Protein AF-T1A7L3-F1 (afdb_monomer)

Secondary structure (DSSP, 8-state):
------EEEESS----TT-EEEEE-S-GGGHHHHHHHHHHHHTTPEEEEEEE-TTS-S--EEETTEEE-SEEEEEEEEEESTTS-EEEEEEEEESS---GGGHHHHHHHHHHHHHHHT--EEEE-----------S----

Solvent-accessible surface area (backbone atoms only — not comparable to full-atom values): 8056 Å² total; per-residue (Å²): 134,89,73,87,49,43,42,69,45,74,77,52,97,72,90,38,64,45,14,35,35,39,38,5,46,59,53,52,91,34,42,8,27,53,53,36,50,47,51,39,64,77,60,70,37,44,79,32,31,32,47,50,40,83,79,50,76,99,63,70,39,75,56,97,87,46,78,42,61,40,28,37,28,27,37,39,84,35,81,33,68,99,82,60,74,14,60,25,41,31,40,35,39,32,82,52,75,76,55,78,90,44,50,67,43,42,54,47,32,52,49,57,50,33,56,76,40,37,37,79,45,80,45,78,44,75,42,76,85,78,90,70,80,95,72,83,85,86,88,125

pLDDT: mean 88.11, std 12.77, range [34.47, 97.88]

InterPro domains:
  IPR019151 Proteasome assembly chaperone 2 [PF09754] (21-129)
  IPR038389 Proteasome assembly chaperone 2 superfamily [G3DSA:3.40.50.10900] (2-138)

Mean predicted aligned error: 6.52 Å

Structure (mmCIF, N/CA/C/O backbone):
data_AF-T1A7L3-F1
#
_entry.id   AF-T1A7L3-F1
#
loop_
_atom_site.group_PDB
_atom_site.id
_atom_site.type_symbol
_atom_site.label_atom_id
_atom_site.label_alt_id
_atom_site.label_comp_id
_atom_site.label_asym_id
_atom_site.label_entity_id
_atom_site.label_seq_id
_atom_site.pdbx_PDB_ins_code
_atom_site.Cartn_x
_atom_site.Cartn_y
_atom_site.Cartn_z
_atom_site.occupancy
_atom_site.B_iso_or_equiv
_atom_site.auth_seq_id
_atom_site.auth_comp_id
_atom_site.auth_asym_id
_atom_site.auth_atom_id
_atom_site.pdbx_PDB_model_num
ATOM 1 N N . MET A 1 1 ? 17.025 21.351 3.100 1.00 34.47 1 MET A N 1
ATOM 2 C CA . MET A 1 1 ? 15.662 21.129 2.578 1.00 34.47 1 MET A CA 1
ATOM 3 C C . MET A 1 1 ? 15.177 19.814 3.164 1.00 34.47 1 MET A C 1
ATOM 5 O O . MET A 1 1 ? 15.749 18.796 2.787 1.00 34.47 1 MET A O 1
ATOM 9 N N . PRO A 1 2 ? 14.277 19.790 4.157 1.00 44.97 2 PRO A N 1
ATOM 10 C CA . PRO A 1 2 ? 13.697 18.527 4.591 1.00 44.97 2 PRO A CA 1
ATOM 11 C C . PRO A 1 2 ? 12.571 18.111 3.623 1.00 44.97 2 PRO A C 1
ATOM 13 O O . PRO A 1 2 ? 12.001 18.974 2.971 1.00 44.97 2 PRO A O 1
ATOM 16 N N . THR A 1 3 ? 12.321 16.797 3.557 1.00 45.00 3 THR A N 1
ATOM 17 C CA . THR A 1 3 ? 11.261 16.051 2.831 1.00 45.00 3 THR A CA 1
ATOM 18 C C . THR A 1 3 ? 11.445 15.674 1.348 1.00 45.00 3 THR A C 1
ATOM 20 O O . THR A 1 3 ? 10.503 15.744 0.574 1.00 45.00 3 THR A O 1
ATOM 23 N N . LYS A 1 4 ? 12.584 15.060 0.980 1.00 57.16 4 LYS A N 1
ATOM 24 C CA . LYS A 1 4 ? 12.616 14.024 -0.093 1.00 57.16 4 LYS A CA 1
ATOM 25 C C . LYS A 1 4 ? 12.238 12.623 0.437 1.00 57.16 4 LYS A C 1
ATOM 27 O O . LYS A 1 4 ? 12.764 11.610 -0.011 1.00 57.16 4 LYS A O 1
ATOM 32 N N . GLY A 1 5 ? 11.426 12.569 1.491 1.00 83.62 5 GLY A N 1
ATOM 33 C CA . GLY A 1 5 ? 11.034 11.316 2.132 1.00 83.62 5 GLY A CA 1
ATOM 34 C C . GLY A 1 5 ? 9.861 10.674 1.403 1.00 83.62 5 GLY A C 1
ATOM 35 O O . GLY A 1 5 ? 9.075 11.368 0.760 1.00 83.62 5 GLY A O 1
ATOM 36 N N . VAL A 1 6 ? 9.746 9.356 1.506 1.00 92.25 6 VAL A N 1
ATOM 37 C CA . VAL A 1 6 ? 8.489 8.662 1.221 1.00 92.25 6 VAL A CA 1
ATOM 38 C C . VAL A 1 6 ? 7.673 8.680 2.507 1.00 92.25 6 VAL A C 1
ATOM 40 O O . VAL A 1 6 ? 8.222 8.424 3.577 1.00 92.25 6 VAL A O 1
ATOM 43 N N . THR A 1 7 ? 6.389 9.006 2.422 1.00 94.25 7 THR A N 1
ATOM 44 C CA . THR A 1 7 ? 5.478 8.987 3.570 1.00 94.25 7 THR A CA 1
ATOM 45 C C . THR A 1 7 ? 4.237 8.173 3.247 1.00 94.25 7 THR A C 1
ATOM 47 O O . THR A 1 7 ? 3.814 8.107 2.092 1.00 94.25 7 THR A O 1
ATOM 50 N N . VAL A 1 8 ? 3.660 7.551 4.274 1.00 95.88 8 VAL A N 1
ATOM 51 C CA . VAL A 1 8 ? 2.357 6.885 4.199 1.00 95.88 8 VAL A CA 1
ATOM 52 C C . VAL A 1 8 ? 1.317 7.823 4.802 1.00 95.88 8 VAL A C 1
ATOM 54 O O . VAL A 1 8 ? 1.528 8.362 5.888 1.00 95.88 8 VAL A O 1
ATOM 57 N N . VAL A 1 9 ? 0.223 8.053 4.083 1.00 95.69 9 VAL A N 1
ATOM 58 C CA . VAL A 1 9 ? -0.876 8.928 4.492 1.00 95.69 9 VAL A CA 1
ATOM 59 C C . VAL A 1 9 ? -2.132 8.088 4.650 1.00 95.69 9 VAL A C 1
ATOM 61 O O . VAL A 1 9 ? -2.598 7.475 3.688 1.00 95.69 9 VAL A O 1
ATOM 64 N N . ASP A 1 10 ? -2.683 8.075 5.861 1.00 95.75 10 ASP A N 1
ATOM 65 C CA . ASP A 1 10 ? -3.954 7.418 6.146 1.00 95.75 10 ASP A CA 1
ATOM 66 C C . ASP A 1 10 ? -5.112 8.201 5.515 1.00 95.75 10 ASP A C 1
ATOM 68 O O . ASP A 1 10 ? -5.233 9.416 5.667 1.00 95.75 10 ASP A O 1
ATOM 72 N N . THR A 1 11 ? -5.987 7.486 4.818 1.00 92.94 11 THR A N 1
ATOM 73 C CA . THR A 1 11 ? -7.272 8.009 4.318 1.00 92.94 11 THR A CA 1
ATOM 74 C C . THR A 1 11 ? -8.417 7.704 5.275 1.00 92.94 11 THR A C 1
ATOM 76 O O . THR A 1 11 ? -9.432 8.398 5.270 1.00 92.94 11 THR A O 1
ATOM 79 N N . ARG A 1 12 ? -8.246 6.671 6.108 1.00 88.75 12 ARG A N 1
ATOM 80 C CA . ARG A 1 12 ? -9.191 6.241 7.134 1.00 88.75 12 ARG A CA 1
ATOM 81 C C . ARG A 1 12 ? -8.434 5.874 8.398 1.00 88.75 12 ARG A C 1
ATOM 83 O O . ARG A 1 12 ? -7.345 5.306 8.337 1.00 88.75 12 ARG A O 1
ATOM 90 N N . ASP A 1 13 ? -9.031 6.199 9.536 1.00 82.62 13 ASP A N 1
ATOM 91 C CA . ASP A 1 13 ? -8.504 5.819 10.840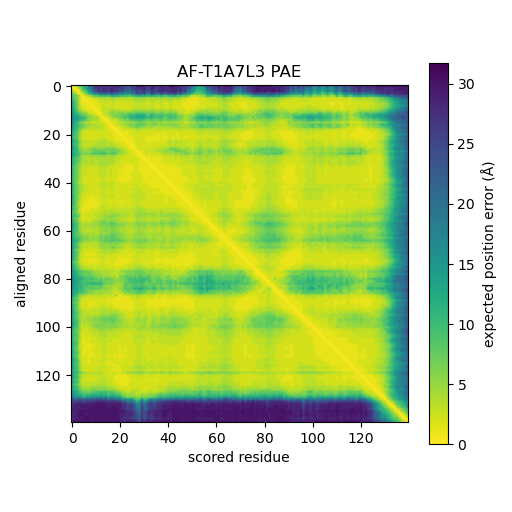 1.00 82.62 13 ASP A CA 1
ATOM 92 C C . ASP A 1 13 ? -9.167 4.509 11.278 1.00 82.62 13 ASP A C 1
ATOM 94 O O . ASP A 1 13 ? -10.265 4.501 11.834 1.00 82.62 13 ASP A O 1
ATOM 98 N N . GLU A 1 14 ? -8.534 3.388 10.931 1.00 80.31 14 GLU A N 1
ATOM 99 C CA . GLU A 1 14 ? -8.971 2.046 11.317 1.00 80.31 14 GLU A CA 1
ATOM 100 C C . GLU A 1 14 ? -7.824 1.312 12.033 1.00 80.31 14 GLU A C 1
ATOM 102 O O . GLU A 1 14 ? -6.690 1.314 11.536 1.00 80.31 14 GLU A O 1
ATOM 107 N N . PRO A 1 15 ? -8.076 0.688 13.200 1.00 83.38 15 PRO A N 1
ATOM 108 C CA . PRO A 1 15 ? -7.079 -0.146 13.857 1.00 83.38 15 PRO A CA 1
ATOM 109 C C . PRO A 1 15 ? -6.833 -1.418 13.037 1.00 83.38 15 PRO A C 1
ATOM 111 O O . PRO A 1 15 ? -7.754 -2.189 12.793 1.00 83.38 15 PRO A O 1
ATOM 114 N N . LEU A 1 16 ? -5.576 -1.669 12.661 1.00 91.44 16 LEU A N 1
ATOM 115 C CA . LEU A 1 16 ? -5.158 -2.859 11.898 1.00 91.44 16 LEU A CA 1
ATOM 116 C C . LEU A 1 16 ? -4.407 -3.858 12.802 1.00 91.44 16 LEU A C 1
ATOM 118 O O . LEU A 1 16 ? -3.518 -4.586 12.358 1.00 91.44 16 LEU A O 1
ATOM 122 N N . THR A 1 17 ? -4.723 -3.857 14.100 1.00 88.12 17 THR A N 1
ATOM 123 C CA . THR A 1 17 ? -4.035 -4.678 15.101 1.00 88.12 17 THR A CA 1
ATOM 124 C C . THR A 1 17 ? -4.259 -6.157 14.821 1.00 88.12 17 THR A C 1
ATOM 126 O O . THR A 1 17 ? -5.395 -6.606 14.718 1.00 88.12 17 THR A O 1
ATOM 129 N N . GLY A 1 18 ? -3.171 -6.921 14.714 1.00 87.62 18 GLY A N 1
ATOM 130 C CA . GLY A 1 18 ? -3.254 -8.343 14.381 1.00 87.62 18 GLY A CA 1
ATOM 131 C C . GLY A 1 18 ? -3.506 -8.610 12.894 1.00 87.62 18 GLY A C 1
ATOM 132 O O . GLY A 1 18 ? -3.759 -9.750 12.525 1.00 87.62 18 GLY A O 1
ATOM 133 N N . ALA A 1 19 ? -3.408 -7.604 12.021 1.00 94.19 19 ALA A N 1
ATOM 134 C CA . ALA A 1 19 ? -3.521 -7.809 10.582 1.00 94.19 19 ALA A CA 1
ATOM 135 C C . ALA A 1 19 ? -2.238 -8.401 9.972 1.00 94.19 19 ALA A C 1
ATOM 137 O O . ALA A 1 19 ? -1.137 -8.278 10.522 1.00 94.19 19 ALA A O 1
ATOM 138 N N . MET A 1 20 ? -2.397 -8.994 8.789 1.00 95.75 20 MET A N 1
ATOM 139 C CA . MET A 1 20 ? -1.313 -9.348 7.873 1.00 95.75 20 MET A CA 1
ATOM 140 C C . MET A 1 20 ? -1.314 -8.384 6.692 1.00 95.75 20 MET A C 1
ATOM 142 O O . MET A 1 20 ? -2.378 -8.050 6.179 1.00 95.75 20 MET A O 1
ATOM 146 N N . MET A 1 21 ? -0.135 -7.992 6.214 1.00 96.56 21 MET A N 1
ATOM 147 C CA . MET A 1 21 ? 0.009 -7.228 4.979 1.00 96.56 21 MET A CA 1
ATOM 148 C C . MET A 1 21 ? 0.630 -8.066 3.862 1.00 96.56 21 MET A C 1
ATOM 150 O O . MET A 1 21 ? 1.625 -8.751 4.073 1.00 96.56 21 MET A O 1
ATOM 154 N N . VAL A 1 22 ? 0.083 -7.952 2.656 1.00 97.00 22 VAL A N 1
ATOM 155 C CA . VAL A 1 22 ? 0.663 -8.459 1.412 1.00 97.00 22 VAL A CA 1
ATOM 156 C C . VAL A 1 22 ? 1.162 -7.282 0.582 1.00 97.00 22 VAL A C 1
ATOM 158 O O . VAL A 1 22 ? 0.438 -6.310 0.387 1.00 97.00 22 VAL A O 1
ATOM 161 N N . VAL A 1 23 ? 2.387 -7.363 0.073 1.00 96.88 23 VAL A N 1
ATOM 162 C CA . VAL A 1 23 ? 2.977 -6.355 -0.814 1.00 96.88 23 VAL A CA 1
ATOM 163 C C . VAL A 1 23 ? 3.154 -6.965 -2.197 1.00 96.88 23 VAL A C 1
ATOM 165 O O . VAL A 1 23 ? 3.855 -7.966 -2.345 1.00 96.88 23 VAL A O 1
ATOM 168 N N . GLY A 1 24 ? 2.524 -6.359 -3.203 1.00 95.00 24 GLY A N 1
ATOM 169 C CA . GLY A 1 24 ? 2.643 -6.762 -4.603 1.00 95.00 24 GLY A CA 1
ATOM 170 C C . GLY A 1 24 ? 3.060 -5.591 -5.472 1.00 95.00 24 GLY A C 1
ATOM 171 O O . GLY A 1 24 ? 2.226 -4.917 -6.077 1.00 95.00 24 GLY A O 1
ATOM 172 N N . PHE A 1 25 ? 4.362 -5.325 -5.505 1.00 93.50 25 PHE A N 1
ATOM 173 C CA . PHE A 1 25 ? 4.926 -4.262 -6.331 1.00 93.50 25 PHE A CA 1
ATOM 174 C C . PHE A 1 25 ? 5.306 -4.790 -7.724 1.00 93.50 25 PHE A C 1
ATOM 176 O O . PHE A 1 25 ? 5.468 -6.002 -7.897 1.00 93.50 25 PHE A O 1
ATOM 183 N N . PRO A 1 26 ? 5.436 -3.909 -8.736 1.00 91.62 26 PRO A N 1
ATOM 184 C CA . PRO A 1 26 ? 5.779 -4.338 -10.084 1.00 91.62 26 PRO A CA 1
ATOM 185 C C . PRO A 1 26 ? 7.201 -4.888 -10.146 1.00 91.62 26 PRO A C 1
ATOM 187 O O . PRO A 1 26 ? 8.170 -4.141 -10.012 1.00 91.62 26 PRO A O 1
ATOM 190 N N . THR A 1 27 ? 7.317 -6.191 -10.396 1.00 87.31 27 THR A N 1
ATOM 191 C CA . THR A 1 27 ? 8.595 -6.886 -10.603 1.00 87.31 27 THR A CA 1
ATOM 192 C C . THR A 1 27 ? 8.534 -7.795 -11.837 1.00 87.31 27 THR A C 1
ATOM 194 O O . THR A 1 27 ? 7.837 -7.491 -12.812 1.00 87.31 27 THR A O 1
ATOM 197 N N . HIS A 1 28 ? 9.283 -8.902 -11.854 1.00 86.62 28 HIS A N 1
ATOM 198 C CA . HIS A 1 28 ? 9.351 -9.803 -13.000 1.00 86.62 28 HIS A CA 1
ATOM 199 C C . HIS A 1 28 ? 7.983 -10.408 -13.331 1.00 86.62 28 HIS A C 1
ATOM 201 O O . HIS A 1 28 ? 7.317 -11.010 -12.488 1.00 86.62 28 HIS A O 1
ATOM 207 N N . GLY A 1 29 ? 7.564 -10.240 -14.588 1.00 86.25 29 GLY A N 1
ATOM 208 C CA . GLY A 1 29 ? 6.298 -10.776 -15.091 1.00 86.25 29 GLY A CA 1
ATOM 209 C C . GLY A 1 29 ? 5.049 -10.181 -14.435 1.00 86.25 29 GLY A C 1
ATOM 210 O O . GLY A 1 29 ? 3.971 -10.731 -14.625 1.00 86.25 29 GLY A O 1
ATOM 211 N N . LEU A 1 30 ? 5.184 -9.091 -13.663 1.00 91.38 30 LEU A N 1
ATOM 212 C CA . LEU A 1 30 ? 4.095 -8.448 -12.916 1.00 91.38 30 LEU A CA 1
ATOM 213 C C . LEU A 1 30 ? 3.358 -9.389 -11.948 1.00 91.38 30 LEU A C 1
ATOM 215 O O . LEU A 1 30 ? 2.233 -9.098 -11.554 1.00 91.38 30 LEU A O 1
ATOM 219 N N . VAL A 1 31 ? 3.984 -10.499 -11.540 1.00 93.31 31 VAL A N 1
ATOM 220 C CA . VAL A 1 31 ? 3.342 -11.520 -10.697 1.00 93.31 31 VAL A CA 1
ATOM 221 C C . VAL A 1 31 ? 2.842 -10.913 -9.387 1.00 93.31 31 VAL A C 1
ATOM 223 O O . VAL A 1 31 ? 1.681 -11.107 -9.036 1.00 93.31 31 VAL A O 1
ATOM 226 N N . GLY A 1 32 ? 3.686 -10.127 -8.708 1.00 93.44 32 GLY A N 1
ATOM 227 C CA . GLY A 1 32 ? 3.325 -9.433 -7.470 1.00 93.44 32 GLY A CA 1
ATOM 228 C C . GLY A 1 32 ? 2.138 -8.488 -7.656 1.00 93.44 32 GLY A C 1
ATOM 229 O O . GLY A 1 32 ? 1.131 -8.624 -6.963 1.00 93.44 32 GLY A O 1
ATOM 230 N N . SER A 1 33 ? 2.218 -7.576 -8.629 1.00 93.56 33 SER A N 1
ATOM 231 C CA . SER A 1 33 ? 1.149 -6.610 -8.919 1.00 93.56 33 SER A CA 1
ATOM 232 C C . SER A 1 33 ? -0.168 -7.266 -9.323 1.00 93.56 33 SER A C 1
ATOM 234 O O . SER A 1 33 ? -1.220 -6.851 -8.846 1.00 93.56 33 SER A O 1
ATOM 236 N N . VAL A 1 34 ? -0.135 -8.296 -10.172 1.00 94.81 34 VAL A N 1
ATOM 237 C CA . VAL A 1 34 ? -1.346 -9.006 -10.609 1.00 94.81 34 VAL A CA 1
ATOM 238 C C . VAL A 1 34 ? -1.967 -9.774 -9.446 1.00 94.81 34 VAL A C 1
ATOM 240 O O . VAL A 1 34 ? -3.176 -9.693 -9.252 1.00 94.81 34 VAL A O 1
ATOM 243 N N . ALA A 1 35 ? -1.163 -10.475 -8.640 1.00 96.06 35 ALA A N 1
ATOM 244 C CA . ALA A 1 35 ? -1.661 -11.201 -7.474 1.00 96.06 35 ALA A CA 1
ATOM 245 C C . ALA A 1 35 ? -2.282 -10.254 -6.437 1.00 96.06 35 ALA A C 1
ATOM 247 O O . ALA A 1 35 ? -3.385 -10.504 -5.957 1.00 96.06 35 ALA A O 1
ATOM 248 N N . ALA A 1 36 ? -1.608 -9.147 -6.120 1.00 96.75 36 ALA A N 1
ATOM 249 C CA . ALA A 1 36 ? -2.115 -8.172 -5.163 1.00 96.75 36 ALA A CA 1
ATOM 250 C C . ALA A 1 36 ? -3.354 -7.432 -5.688 1.00 96.75 36 ALA A C 1
ATOM 252 O O . ALA A 1 36 ? -4.333 -7.308 -4.959 1.00 96.75 36 ALA A O 1
ATOM 253 N N . SER A 1 37 ? -3.365 -7.021 -6.959 1.00 95.06 37 SER A N 1
ATOM 254 C CA . SER A 1 37 ? -4.553 -6.427 -7.584 1.00 95.06 37 SER A CA 1
ATOM 255 C C . SER A 1 37 ? -5.731 -7.405 -7.596 1.00 95.06 37 SER A C 1
ATOM 257 O O . SER A 1 37 ? -6.847 -7.025 -7.247 1.00 95.06 37 SER A O 1
ATOM 259 N N . TYR A 1 38 ? -5.496 -8.686 -7.897 1.00 96.25 38 TYR A N 1
ATOM 260 C CA . TYR A 1 38 ? -6.534 -9.711 -7.810 1.00 96.25 38 TYR A CA 1
ATOM 261 C C . TYR A 1 38 ? -7.110 -9.823 -6.394 1.00 96.25 38 TYR A C 1
ATOM 263 O O . TYR A 1 38 ? -8.326 -9.875 -6.250 1.00 96.25 38 TYR A O 1
ATOM 271 N N . LEU A 1 39 ? -6.269 -9.821 -5.351 1.00 96.44 39 LEU A N 1
ATOM 272 C CA . LEU A 1 39 ? -6.739 -9.847 -3.960 1.00 96.44 39 LEU A CA 1
ATOM 273 C C . LEU A 1 39 ? -7.610 -8.631 -3.628 1.00 96.44 39 LEU A C 1
ATOM 275 O O . LEU A 1 39 ? -8.677 -8.811 -3.047 1.00 96.44 39 LEU A O 1
ATOM 279 N N . VAL A 1 40 ? -7.185 -7.427 -4.027 1.00 96.62 40 VAL A N 1
ATOM 280 C CA . VAL A 1 40 ? -7.943 -6.184 -3.797 1.00 96.62 40 VAL A CA 1
ATOM 281 C C . VAL A 1 40 ? -9.342 -6.279 -4.402 1.00 96.62 40 VAL A C 1
ATOM 283 O O . VAL A 1 40 ? -10.324 -6.051 -3.702 1.00 96.62 40 VAL A O 1
ATOM 286 N N . HIS A 1 41 ? -9.443 -6.683 -5.669 1.00 95.12 41 HIS A N 1
ATOM 287 C CA . HIS A 1 41 ? -10.722 -6.753 -6.375 1.00 95.12 41 HIS A CA 1
ATOM 288 C C . HIS A 1 41 ? -11.594 -7.932 -5.930 1.00 95.12 41 HIS A C 1
ATOM 290 O O . HIS A 1 41 ? -12.797 -7.783 -5.747 1.00 95.12 41 HIS A O 1
ATOM 296 N N . ALA A 1 42 ? -11.010 -9.119 -5.745 1.00 96.44 42 ALA A N 1
ATOM 297 C CA . ALA A 1 42 ? -11.763 -10.325 -5.401 1.00 96.44 42 ALA A CA 1
ATOM 298 C C . ALA A 1 42 ? -12.338 -10.287 -3.977 1.00 96.44 42 ALA A C 1
ATOM 300 O O . ALA A 1 42 ? -13.321 -10.974 -3.698 1.00 96.44 42 ALA A O 1
ATOM 301 N N . LEU A 1 43 ? -11.716 -9.517 -3.081 1.00 96.19 43 LEU A N 1
ATOM 302 C CA . LEU A 1 43 ? -12.143 -9.353 -1.692 1.00 96.19 43 LEU A CA 1
ATOM 303 C C . LEU A 1 43 ? -12.864 -8.022 -1.438 1.00 96.19 43 LEU A C 1
ATOM 305 O O . LEU A 1 43 ? -13.123 -7.715 -0.273 1.00 96.19 43 LEU A O 1
ATOM 309 N N . ASP A 1 44 ? -13.156 -7.258 -2.498 1.00 95.00 44 ASP A N 1
ATOM 310 C CA . ASP A 1 44 ? -13.799 -5.938 -2.439 1.00 95.00 44 ASP A CA 1
ATOM 311 C C . ASP A 1 44 ? -13.147 -5.036 -1.376 1.00 95.00 44 ASP A C 1
ATOM 313 O O . ASP A 1 44 ? -13.788 -4.503 -0.469 1.00 95.00 44 ASP A O 1
ATOM 317 N N . MET A 1 45 ? -11.811 -4.983 -1.403 1.00 95.75 45 MET A N 1
ATOM 318 C CA . MET A 1 45 ? -11.045 -4.297 -0.369 1.00 95.75 45 MET A CA 1
ATOM 319 C C . MET A 1 45 ? -11.164 -2.789 -0.535 1.00 95.75 45 MET A C 1
ATOM 321 O O . MET A 1 45 ? -11.081 -2.246 -1.635 1.00 95.75 45 MET A O 1
ATOM 325 N N . GLU A 1 46 ? -11.250 -2.086 0.585 1.00 94.19 46 GLU A N 1
ATOM 326 C CA . GLU A 1 46 ? -11.426 -0.642 0.579 1.00 94.19 46 GLU A CA 1
ATOM 327 C C . GLU A 1 46 ? -10.079 0.069 0.825 1.00 94.19 46 GLU A C 1
ATOM 329 O O . GLU A 1 46 ? -9.279 -0.382 1.656 1.00 94.19 46 GLU A O 1
ATOM 334 N N . PRO A 1 47 ? -9.798 1.206 0.162 1.00 94.44 47 PRO A N 1
ATOM 335 C CA . PRO A 1 47 ? -8.544 1.938 0.342 1.00 94.44 47 PRO A CA 1
ATOM 336 C C . PRO A 1 47 ? -8.441 2.497 1.767 1.00 94.44 47 PRO A C 1
ATOM 338 O O . PRO A 1 47 ? -9.385 3.098 2.277 1.00 94.44 47 PRO A O 1
ATOM 341 N N . ILE A 1 48 ? -7.309 2.293 2.439 1.00 96.38 48 ILE A N 1
ATOM 342 C CA . ILE A 1 48 ? -7.057 2.787 3.806 1.00 96.38 48 ILE A CA 1
ATOM 343 C C . ILE A 1 48 ? -5.922 3.798 3.875 1.00 96.38 48 ILE A C 1
ATOM 345 O O . ILE A 1 48 ? -5.980 4.710 4.698 1.00 96.38 48 ILE A O 1
ATOM 349 N N . ALA A 1 49 ? -4.931 3.707 2.994 1.00 96.75 49 ALA A N 1
ATOM 350 C CA . ALA A 1 49 ? -3.799 4.620 2.970 1.00 96.75 49 ALA A CA 1
ATOM 351 C C . ALA A 1 49 ? -3.178 4.686 1.573 1.00 96.75 49 ALA A C 1
ATOM 353 O O . ALA A 1 49 ? -3.431 3.844 0.712 1.00 96.75 49 ALA A O 1
ATOM 354 N N . TYR A 1 50 ? -2.338 5.687 1.344 1.00 95.88 50 TYR A N 1
ATOM 355 C CA . TYR A 1 50 ? -1.507 5.778 0.148 1.00 95.88 50 TYR A CA 1
ATOM 356 C C . TYR A 1 50 ? -0.101 6.246 0.498 1.00 95.88 50 TYR A C 1
ATOM 358 O O . TYR A 1 50 ? 0.114 6.874 1.534 1.00 95.88 50 TYR A O 1
ATOM 366 N N . MET A 1 51 ? 0.864 5.958 -0.374 1.00 95.00 51 MET A N 1
ATOM 367 C CA . MET A 1 51 ? 2.225 6.472 -0.226 1.00 95.00 51 MET A CA 1
ATOM 368 C C . MET A 1 51 ? 2.450 7.648 -1.169 1.00 95.00 51 MET A C 1
ATOM 370 O O . MET A 1 51 ? 1.980 7.650 -2.308 1.00 95.00 51 MET A O 1
ATOM 374 N N . THR A 1 52 ? 3.191 8.650 -0.707 1.00 92.31 52 THR A N 1
ATOM 375 C CA . THR A 1 52 ? 3.528 9.832 -1.503 1.00 92.31 52 THR A CA 1
ATOM 376 C C . THR A 1 52 ? 4.973 10.267 -1.286 1.00 92.31 52 THR A C 1
ATOM 378 O O . THR A 1 52 ? 5.570 10.030 -0.234 1.00 92.31 52 THR A O 1
ATOM 381 N N . SER A 1 53 ? 5.551 10.883 -2.313 1.00 91.44 53 SER A N 1
ATOM 382 C CA . SER A 1 53 ? 6.866 11.509 -2.275 1.00 91.44 53 SER A CA 1
ATOM 383 C C . SER A 1 53 ? 6.978 12.528 -3.404 1.00 91.44 53 SER A C 1
ATOM 385 O O . SER A 1 53 ? 6.530 12.262 -4.517 1.00 91.44 53 SER A O 1
ATOM 387 N N . GLU A 1 54 ? 7.654 13.651 -3.160 1.00 89.56 54 GLU A N 1
ATOM 388 C CA . GLU A 1 54 ? 8.013 14.608 -4.221 1.00 89.56 54 GLU A CA 1
ATOM 389 C C . GLU A 1 54 ? 8.935 13.994 -5.288 1.00 89.56 54 GLU A C 1
ATOM 391 O O . GLU A 1 54 ? 9.081 14.540 -6.378 1.00 89.56 54 GLU A O 1
ATOM 396 N N . ALA A 1 55 ? 9.575 12.867 -4.969 1.00 89.06 55 ALA A N 1
ATOM 397 C CA . ALA A 1 55 ? 10.465 12.151 -5.870 1.00 89.06 55 ALA A CA 1
ATOM 398 C C . ALA A 1 55 ? 9.758 11.044 -6.677 1.00 89.06 55 ALA A C 1
ATOM 400 O O . ALA A 1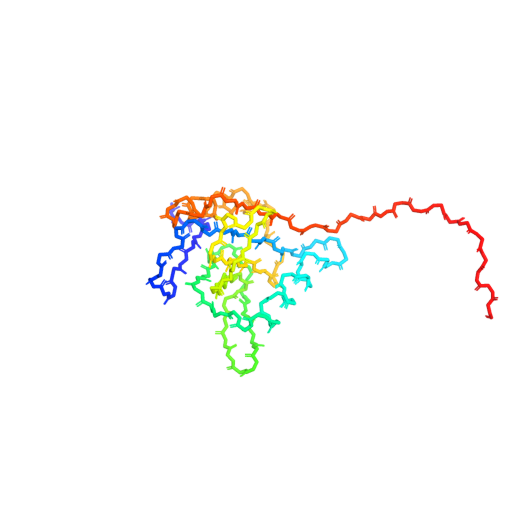 55 ? 10.387 10.427 -7.537 1.00 89.06 55 ALA A O 1
ATOM 401 N N . PHE A 1 56 ? 8.468 10.778 -6.434 1.00 90.19 56 PHE A N 1
ATOM 402 C CA . PHE A 1 56 ? 7.701 9.891 -7.307 1.00 90.19 56 PHE A CA 1
ATOM 403 C C . PHE A 1 56 ? 7.448 10.551 -8.670 1.00 90.19 56 PHE A C 1
ATOM 405 O O . PHE A 1 56 ? 7.309 11.775 -8.748 1.00 90.19 56 PHE A O 1
ATOM 412 N N . PRO A 1 57 ? 7.359 9.762 -9.759 1.00 88.06 57 PRO A N 1
ATOM 413 C CA . PRO A 1 57 ? 6.912 10.281 -11.045 1.00 88.06 57 PRO A CA 1
ATOM 414 C C . PRO A 1 57 ? 5.556 10.993 -10.894 1.00 88.06 57 PRO A C 1
ATOM 416 O O . PRO A 1 57 ? 4.689 10.465 -10.190 1.00 88.06 57 PRO A O 1
ATOM 419 N N . PRO A 1 58 ? 5.336 12.148 -11.557 1.00 88.06 58 PRO A N 1
ATOM 420 C CA . PRO A 1 5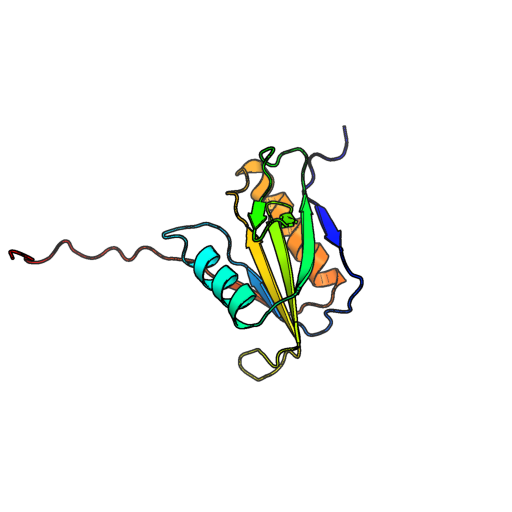8 ? 4.102 12.931 -11.452 1.00 88.06 58 PRO A CA 1
ATOM 421 C C . PRO A 1 58 ? 2.959 12.229 -12.197 1.00 88.06 58 PRO A C 1
ATOM 423 O O . PRO A 1 58 ? 2.554 12.617 -13.290 1.00 88.06 58 PRO A O 1
ATOM 426 N N . THR A 1 59 ? 2.483 11.140 -11.610 1.00 89.56 59 THR A N 1
ATOM 427 C CA . THR A 1 59 ? 1.532 10.196 -12.192 1.00 89.56 59 THR A CA 1
ATOM 428 C C . THR A 1 59 ? 0.404 9.941 -11.208 1.00 89.56 59 THR A C 1
ATOM 430 O O . THR A 1 59 ? 0.591 9.988 -9.992 1.00 89.56 59 THR A O 1
ATOM 433 N N . VAL A 1 60 ? -0.779 9.691 -11.756 1.00 91.12 60 VAL A N 1
ATOM 434 C CA . VAL A 1 60 ? -1.984 9.334 -11.009 1.00 91.12 60 VAL A CA 1
ATOM 435 C C . VAL A 1 60 ? -2.606 8.114 -11.661 1.00 91.12 60 VAL A C 1
ATOM 437 O O . VAL A 1 60 ? -2.473 7.918 -12.871 1.00 91.12 60 VAL A O 1
ATOM 440 N N . VAL A 1 61 ? -3.298 7.315 -10.862 1.00 91.69 61 VAL A N 1
ATOM 441 C CA . VAL A 1 61 ? -4.051 6.163 -11.349 1.00 91.69 61 VAL A CA 1
ATOM 442 C C . VAL A 1 61 ? -5.516 6.552 -11.399 1.00 91.69 61 VAL A C 1
ATOM 444 O O . VAL A 1 61 ? -6.036 7.127 -10.443 1.00 91.69 61 VAL A O 1
ATOM 447 N N . MET A 1 62 ? -6.170 6.268 -12.522 1.00 92.19 62 MET A N 1
ATOM 448 C CA . MET A 1 62 ? -7.601 6.481 -12.689 1.00 92.19 62 MET A CA 1
ATOM 449 C C . MET A 1 62 ? -8.267 5.144 -12.977 1.00 92.19 62 MET A C 1
ATOM 451 O O . MET A 1 62 ? -7.985 4.512 -13.991 1.00 92.19 62 MET A O 1
ATOM 455 N N . GLU A 1 63 ? -9.164 4.749 -12.088 1.00 86.12 63 GLU A N 1
ATOM 456 C CA . GLU A 1 63 ? -9.860 3.469 -12.123 1.00 86.12 63 GLU A CA 1
ATOM 457 C C . GLU A 1 63 ? -11.330 3.724 -11.807 1.00 86.12 63 GLU A C 1
ATOM 459 O O . GLU A 1 63 ? -11.640 4.418 -10.846 1.00 86.12 63 GLU A O 1
ATOM 464 N N . GLU A 1 64 ? -12.229 3.281 -12.689 1.00 87.38 64 GLU A N 1
ATOM 465 C CA . GLU A 1 64 ? -13.678 3.537 -12.586 1.00 87.38 64 GLU A CA 1
ATOM 466 C C . GLU A 1 64 ? -14.058 5.021 -12.375 1.00 87.38 64 GLU A C 1
ATOM 468 O O . GLU A 1 64 ? -15.061 5.362 -11.755 1.00 87.38 64 GLU A O 1
ATOM 473 N N . GLY A 1 65 ? -13.245 5.939 -12.907 1.00 90.94 65 GLY A N 1
ATOM 474 C CA . GLY A 1 65 ? -13.438 7.383 -12.737 1.00 90.94 65 GLY A CA 1
ATOM 475 C C . GLY A 1 65 ? -12.961 7.937 -11.388 1.00 90.94 65 GLY A C 1
ATOM 476 O O . GLY A 1 65 ? -13.082 9.139 -11.155 1.00 90.94 65 GLY A O 1
ATOM 477 N N . ILE A 1 66 ? -12.375 7.103 -10.527 1.00 89.44 66 ILE A N 1
ATOM 478 C CA . ILE A 1 66 ? -11.748 7.499 -9.266 1.00 89.44 66 ILE A CA 1
ATOM 479 C C . ILE A 1 66 ? -10.254 7.721 -9.497 1.00 89.44 66 ILE A C 1
ATOM 481 O O . ILE A 1 66 ? -9.534 6.841 -9.967 1.00 89.44 66 ILE A O 1
ATOM 485 N N . VAL A 1 67 ? -9.782 8.918 -9.148 1.00 91.56 67 VAL A N 1
ATOM 486 C CA . VAL A 1 67 ? -8.360 9.278 -9.197 1.00 91.56 67 VAL A CA 1
ATOM 487 C C . VAL A 1 67 ? -7.706 8.936 -7.864 1.00 91.56 67 VAL A C 1
ATOM 489 O O . VAL A 1 67 ? -8.205 9.310 -6.804 1.00 91.56 67 VAL A O 1
ATOM 492 N N . SER A 1 68 ? -6.567 8.254 -7.917 1.00 91.62 68 SER A N 1
ATOM 493 C CA . SER A 1 68 ? -5.833 7.806 -6.738 1.00 91.62 68 SER A CA 1
ATOM 494 C C . SER A 1 68 ? -4.315 7.888 -6.933 1.00 91.62 68 SER A C 1
ATOM 496 O O . SER A 1 68 ? -3.804 8.030 -8.049 1.00 91.62 68 SER A O 1
ATOM 498 N N . ALA A 1 69 ? -3.589 7.869 -5.815 1.00 93.69 69 ALA A N 1
ATOM 499 C CA . ALA A 1 69 ? -2.130 7.873 -5.802 1.00 93.69 69 ALA A CA 1
ATOM 500 C C . ALA A 1 69 ? -1.562 6.594 -6.452 1.00 93.69 69 ALA A C 1
ATOM 502 O O . ALA A 1 69 ? -2.231 5.566 -6.448 1.00 93.69 69 ALA A O 1
ATOM 503 N N . PRO A 1 70 ? -0.323 6.613 -6.970 1.00 93.19 70 PRO A N 1
ATOM 504 C CA . PRO A 1 70 ? 0.255 5.456 -7.656 1.00 93.19 70 PRO A CA 1
ATOM 505 C C . PRO A 1 70 ? 0.673 4.308 -6.726 1.00 93.19 70 PRO A C 1
ATOM 507 O O . PRO A 1 70 ? 0.972 3.220 -7.207 1.00 93.19 70 PRO A O 1
ATOM 510 N N . VAL A 1 71 ? 0.731 4.534 -5.410 1.00 95.44 71 VAL A N 1
ATOM 511 C CA . VAL A 1 71 ? 1.019 3.499 -4.408 1.00 95.44 71 VAL A CA 1
ATOM 512 C C . VAL A 1 71 ? -0.057 3.560 -3.335 1.00 95.44 71 VAL A C 1
ATOM 514 O O . VAL A 1 71 ? -0.249 4.602 -2.705 1.00 95.44 71 VAL A O 1
ATOM 517 N N . ARG A 1 72 ? -0.783 2.459 -3.158 1.00 95.44 72 ARG A N 1
ATOM 518 C CA . ARG A 1 72 ? -2.060 2.407 -2.437 1.00 95.44 72 ARG A CA 1
ATOM 519 C C . ARG A 1 72 ? -2.088 1.201 -1.511 1.00 95.44 72 ARG A C 1
ATOM 521 O O . ARG A 1 72 ? -1.532 0.155 -1.836 1.00 95.44 72 ARG A O 1
ATOM 528 N N . LEU A 1 73 ? -2.736 1.358 -0.365 1.00 97.31 73 LEU A N 1
ATOM 529 C CA . LEU A 1 73 ? -2.945 0.314 0.626 1.00 97.31 73 LEU A CA 1
ATOM 530 C C . LEU A 1 73 ? -4.445 0.130 0.837 1.00 97.31 73 LEU A C 1
ATOM 532 O O . LEU A 1 73 ? -5.167 1.102 1.063 1.00 97.31 73 LEU A O 1
ATOM 536 N N . TYR A 1 74 ? -4.889 -1.117 0.799 1.00 96.50 74 TYR A N 1
ATOM 537 C CA . TYR A 1 74 ? -6.282 -1.526 0.944 1.00 96.50 74 TYR A CA 1
ATOM 538 C C . TYR A 1 74 ? -6.426 -2.467 2.130 1.00 96.50 74 TYR A C 1
ATOM 540 O O . TYR A 1 74 ? -5.485 -3.193 2.444 1.00 96.50 74 TYR A O 1
ATOM 548 N N . ALA A 1 75 ? -7.592 -2.486 2.769 1.00 96.62 75 ALA A N 1
ATOM 549 C CA . ALA A 1 75 ? -7.889 -3.424 3.843 1.00 96.62 75 ALA A CA 1
ATOM 550 C C . ALA A 1 75 ? -9.273 -4.052 3.686 1.00 96.62 75 ALA A C 1
ATOM 552 O O . ALA A 1 75 ? -10.194 -3.447 3.141 1.00 96.62 75 ALA A O 1
ATOM 553 N N . SER A 1 76 ? -9.398 -5.279 4.182 1.00 94.94 76 SER A N 1
ATOM 554 C CA . SER A 1 76 ? -10.673 -5.974 4.336 1.00 94.94 76 SER A CA 1
ATOM 555 C C . SER A 1 76 ? -10.599 -6.927 5.524 1.00 94.94 76 SER A C 1
ATOM 557 O O . SER A 1 76 ? -9.542 -7.496 5.824 1.00 94.94 76 SER A O 1
ATOM 559 N N . LYS A 1 77 ? -11.729 -7.094 6.214 1.00 92.94 77 LYS A N 1
ATOM 560 C CA . LYS A 1 77 ? -11.859 -8.023 7.340 1.00 92.94 77 LYS A CA 1
ATOM 561 C C . LYS A 1 77 ? -11.912 -9.442 6.802 1.00 92.94 77 LYS A C 1
ATOM 563 O O . LYS A 1 77 ? -12.858 -9.825 6.119 1.00 92.94 77 LYS A O 1
ATOM 568 N N . LEU A 1 78 ? -10.887 -10.219 7.117 1.00 91.12 78 LEU A N 1
ATOM 569 C CA . LEU A 1 78 ? -10.707 -11.561 6.597 1.00 91.12 78 LEU A CA 1
ATOM 570 C C . LEU A 1 78 ? -9.878 -12.366 7.586 1.00 91.12 78 LEU A C 1
ATOM 572 O O . LEU A 1 78 ? -8.765 -11.972 7.922 1.00 91.12 78 LEU A O 1
ATOM 576 N N . VAL A 1 79 ? -10.389 -13.533 7.976 1.00 89.75 79 VAL A N 1
ATOM 577 C CA . VAL A 1 79 ? -9.581 -14.503 8.718 1.00 89.75 79 VAL A CA 1
ATOM 578 C C . VAL A 1 79 ? -8.505 -15.053 7.783 1.00 89.75 79 VAL A C 1
ATOM 580 O O . VAL A 1 79 ? -8.814 -15.721 6.794 1.00 89.75 79 VAL A O 1
ATOM 583 N N . CYS A 1 80 ? -7.248 -14.762 8.090 1.00 86.12 80 CYS A N 1
ATOM 584 C CA . CYS A 1 80 ? -6.089 -15.025 7.251 1.00 86.12 80 CYS A CA 1
ATOM 585 C C . CYS A 1 80 ? -4.933 -15.652 8.051 1.00 86.12 80 CYS A C 1
ATOM 587 O O . CYS A 1 80 ? -5.027 -15.877 9.257 1.00 86.12 80 CYS A O 1
ATOM 589 N N . GLY A 1 81 ? -3.819 -15.937 7.371 1.00 82.44 81 GLY A N 1
ATOM 590 C CA . GLY A 1 81 ? -2.632 -16.538 7.982 1.00 82.44 81 GLY A CA 1
ATOM 591 C C . GLY A 1 81 ? -2.657 -18.063 7.996 1.00 82.44 81 GLY A C 1
ATOM 592 O O . GLY A 1 81 ? -3.704 -18.694 7.861 1.00 82.44 81 GLY A O 1
ATOM 593 N N . VAL A 1 82 ? -1.468 -18.659 8.123 1.00 78.75 82 VAL A N 1
ATOM 594 C CA . VAL A 1 82 ? -1.260 -20.118 8.023 1.00 78.75 82 VAL A CA 1
ATOM 595 C C . VAL A 1 82 ? -2.047 -20.872 9.100 1.00 78.75 82 VAL A C 1
ATOM 597 O O . VAL A 1 82 ? -2.573 -21.954 8.856 1.00 78.75 82 VAL A O 1
ATOM 600 N N . ASP A 1 83 ? -2.168 -20.269 10.276 1.00 86.50 83 ASP A N 1
ATOM 601 C CA . ASP A 1 83 ? -2.827 -20.778 11.475 1.00 86.50 83 ASP A CA 1
ATOM 602 C C . ASP A 1 83 ? -4.097 -19.993 11.845 1.00 86.50 83 ASP A C 1
ATOM 604 O O . ASP A 1 83 ? -4.601 -20.140 12.956 1.00 86.50 83 ASP A O 1
ATOM 608 N N . ARG A 1 84 ? -4.646 -19.192 10.916 1.00 84.94 84 ARG A N 1
ATOM 609 C CA . ARG A 1 84 ? -5.791 -18.295 11.172 1.00 84.94 84 ARG A CA 1
ATOM 610 C C . ARG A 1 84 ? -5.517 -17.256 12.270 1.00 84.94 84 ARG A C 1
ATOM 612 O O . ARG A 1 84 ? -6.398 -16.953 13.068 1.00 84.94 84 ARG A O 1
ATOM 619 N N . SER A 1 85 ? -4.289 -16.748 12.318 1.00 86.38 85 SER A N 1
ATOM 620 C CA . SER A 1 85 ? -3.805 -15.795 13.326 1.00 86.38 85 SER A CA 1
ATOM 621 C C . SER A 1 85 ? -4.099 -14.327 13.023 1.00 86.38 85 SER A C 1
ATOM 623 O O . SER A 1 85 ? -3.831 -13.4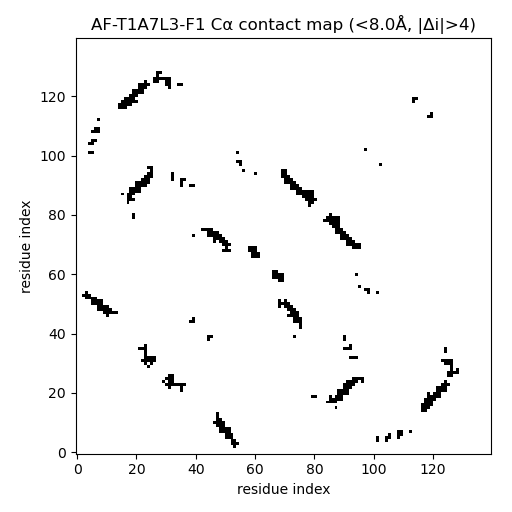86 13.880 1.00 86.38 85 SER A O 1
ATOM 625 N N . CYS A 1 86 ? -4.634 -13.998 11.842 1.00 87.94 86 CYS A N 1
ATOM 626 C CA . CYS A 1 86 ? -5.042 -12.633 11.522 1.00 87.94 86 CYS A CA 1
ATOM 627 C C . CYS A 1 86 ? -6.524 -12.525 11.194 1.00 87.94 86 CYS A C 1
ATOM 629 O O . CYS A 1 86 ? -7.091 -13.399 10.543 1.00 87.94 8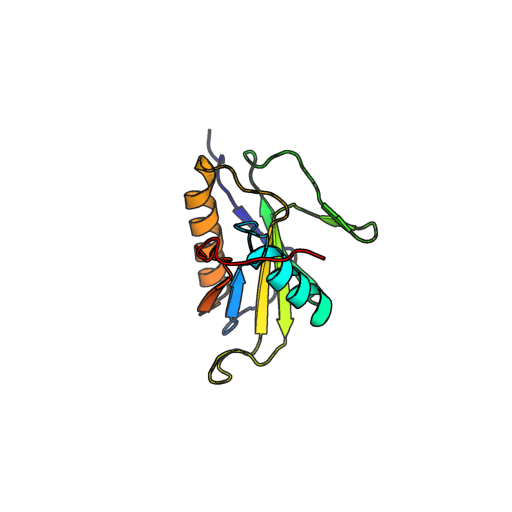6 CYS A O 1
ATOM 631 N N . ASP A 1 87 ? -7.120 -11.410 11.612 1.00 91.75 87 ASP A N 1
ATOM 632 C CA . ASP A 1 87 ? -8.544 -11.103 11.420 1.00 91.75 87 ASP A CA 1
ATOM 633 C C . ASP A 1 87 ? -8.776 -10.095 10.283 1.00 91.75 87 ASP A C 1
ATOM 635 O O . ASP A 1 87 ? -9.913 -9.773 9.921 1.00 91.75 87 ASP A O 1
ATOM 639 N N . GLN A 1 88 ? -7.686 -9.577 9.718 1.00 94.12 88 GLN A N 1
ATOM 640 C CA . GLN A 1 88 ? -7.713 -8.580 8.667 1.00 94.12 88 GLN A CA 1
ATOM 641 C C . GLN A 1 88 ? -6.532 -8.754 7.719 1.00 94.12 88 GLN A C 1
ATOM 643 O O . GLN A 1 88 ? -5.396 -8.997 8.140 1.00 94.12 88 GLN A O 1
ATOM 648 N N . LEU A 1 89 ? -6.811 -8.565 6.433 1.00 95.81 89 LEU A N 1
ATOM 649 C CA . LEU A 1 89 ? -5.810 -8.526 5.383 1.00 95.81 89 LEU A CA 1
ATOM 650 C C . LEU A 1 89 ? -5.621 -7.082 4.923 1.00 95.81 89 LEU A C 1
ATOM 652 O O . LEU A 1 89 ? -6.592 -6.369 4.673 1.00 95.81 89 LEU A O 1
ATOM 656 N N . VAL A 1 90 ? -4.365 -6.676 4.783 1.00 97.31 90 VAL A N 1
ATOM 657 C CA . VAL A 1 90 ? -3.950 -5.426 4.152 1.00 97.31 90 VAL A CA 1
ATOM 658 C C . VAL A 1 90 ? -3.203 -5.772 2.871 1.00 97.31 90 VAL A C 1
ATOM 660 O O . VAL A 1 90 ? -2.385 -6.687 2.862 1.00 97.31 90 VAL A O 1
ATOM 663 N N . VAL A 1 91 ? -3.458 -5.058 1.781 1.00 97.88 91 VAL A N 1
ATOM 664 C CA . VAL A 1 91 ? -2.750 -5.258 0.513 1.00 97.88 91 VAL A CA 1
ATOM 665 C C . VAL A 1 91 ? -2.187 -3.930 0.031 1.00 97.88 91 VAL A C 1
ATOM 667 O O . VAL A 1 91 ? -2.925 -2.961 -0.124 1.00 97.88 91 VAL A O 1
ATOM 670 N N . ALA A 1 92 ? -0.878 -3.892 -0.210 1.00 97.62 92 ALA A N 1
ATOM 671 C CA . ALA A 1 92 ? -0.184 -2.767 -0.815 1.00 97.62 92 ALA A CA 1
ATOM 672 C C . ALA A 1 92 ? 0.079 -3.050 -2.300 1.00 97.62 92 ALA A C 1
ATOM 674 O O . ALA A 1 92 ? 0.738 -4.036 -2.648 1.00 97.62 92 ALA A O 1
ATOM 675 N N . ILE A 1 93 ? -0.406 -2.157 -3.161 1.00 96.00 93 ILE A N 1
ATOM 676 C CA . ILE A 1 93 ? -0.188 -2.185 -4.610 1.00 96.00 93 ILE A CA 1
ATOM 677 C C . ILE A 1 93 ? 0.565 -0.933 -5.054 1.00 96.00 93 ILE A C 1
ATOM 679 O O . ILE A 1 93 ? 0.418 0.143 -4.468 1.00 96.00 93 ILE A O 1
ATOM 683 N N . ALA A 1 94 ? 1.359 -1.076 -6.111 1.00 94.00 94 ALA A N 1
ATOM 684 C CA . ALA A 1 94 ? 2.011 0.038 -6.781 1.00 94.00 94 ALA A CA 1
ATOM 685 C C . ALA A 1 94 ? 1.838 -0.092 -8.298 1.00 94.00 94 ALA A C 1
ATOM 687 O O . ALA A 1 94 ? 2.096 -1.153 -8.862 1.00 94.00 94 ALA A O 1
ATOM 688 N N . ASP A 1 95 ? 1.439 0.999 -8.945 1.00 91.38 95 ASP A N 1
ATOM 689 C CA . ASP A 1 95 ? 1.285 1.117 -10.405 1.00 91.38 95 ASP A CA 1
ATOM 690 C C . ASP A 1 95 ? 2.487 1.807 -11.062 1.00 91.38 95 ASP A C 1
ATOM 692 O O . ASP A 1 95 ? 2.553 1.992 -12.277 1.00 91.38 95 ASP A O 1
ATOM 696 N N . ILE A 1 96 ? 3.463 2.188 -10.242 1.00 90.69 96 ILE A N 1
ATOM 697 C CA . ILE A 1 96 ? 4.754 2.717 -10.662 1.00 90.69 96 ILE A CA 1
ATOM 698 C C . ILE A 1 96 ? 5.857 1.781 -10.191 1.00 90.69 96 ILE A C 1
ATOM 700 O O . ILE A 1 96 ? 5.725 1.106 -9.172 1.00 90.69 96 ILE A O 1
ATOM 704 N N . GLN A 1 97 ? 6.983 1.805 -10.897 1.00 87.69 97 GLN A N 1
ATOM 705 C CA . GLN A 1 97 ? 8.241 1.306 -10.354 1.00 87.69 97 GLN A CA 1
ATOM 706 C C . GLN A 1 97 ? 8.910 2.457 -9.593 1.00 87.69 97 GLN A C 1
ATOM 708 O O . GLN A 1 97 ? 9.290 3.448 -10.228 1.00 87.69 97 GLN A O 1
ATOM 713 N N . PRO A 1 98 ? 9.024 2.390 -8.252 1.00 83.69 98 PRO A N 1
ATOM 714 C CA . PRO A 1 98 ? 9.673 3.447 -7.493 1.00 83.69 98 PRO A CA 1
ATOM 715 C C . PRO A 1 98 ? 11.139 3.608 -7.931 1.00 83.69 98 PRO A C 1
ATOM 717 O O . PRO A 1 98 ? 11.823 2.603 -8.143 1.00 83.69 98 PRO A O 1
ATOM 720 N N . PRO A 1 99 ? 11.648 4.847 -8.045 1.00 85.94 99 PRO A N 1
ATOM 721 C CA . PRO A 1 99 ? 13.065 5.102 -8.290 1.00 85.94 99 PRO A CA 1
ATOM 722 C C . PRO A 1 99 ? 13.979 4.369 -7.294 1.00 85.94 99 PRO A C 1
ATOM 724 O O . PRO A 1 99 ? 13.667 4.274 -6.104 1.00 85.94 99 PRO A O 1
ATOM 727 N N . ILE A 1 100 ? 15.127 3.869 -7.770 1.00 87.38 100 ILE A N 1
ATOM 728 C CA . ILE A 1 100 ? 16.068 3.048 -6.979 1.00 87.38 100 ILE A CA 1
ATOM 729 C C . ILE A 1 100 ? 16.531 3.774 -5.706 1.00 87.38 100 ILE A C 1
ATOM 731 O O . ILE A 1 100 ? 16.665 3.165 -4.644 1.00 87.38 100 ILE A O 1
ATOM 735 N N . ASP A 1 101 ? 16.741 5.084 -5.794 1.00 88.88 101 ASP A N 1
ATOM 736 C CA . ASP A 1 101 ? 17.150 5.951 -4.691 1.00 88.88 101 ASP A CA 1
ATOM 737 C C . ASP A 1 101 ? 16.085 6.091 -3.591 1.00 88.88 101 ASP A C 1
ATOM 739 O O . ASP A 1 101 ? 16.421 6.430 -2.455 1.00 88.88 101 ASP A O 1
ATOM 743 N N . LEU A 1 102 ? 14.823 5.761 -3.883 1.00 89.19 102 LEU A N 1
ATOM 744 C CA . LEU A 1 102 ? 13.727 5.791 -2.915 1.00 89.19 102 LEU A CA 1
ATOM 745 C C . LEU A 1 102 ? 13.439 4.443 -2.258 1.00 89.19 102 LEU A C 1
ATOM 747 O O . LEU A 1 102 ? 12.728 4.432 -1.258 1.00 89.19 102 LEU A O 1
ATOM 751 N N . LEU A 1 103 ? 13.984 3.323 -2.745 1.00 89.56 103 LEU A N 1
ATOM 752 C CA . LEU A 1 103 ? 13.598 1.982 -2.276 1.00 89.56 103 LEU A CA 1
ATOM 753 C C . LEU A 1 103 ? 13.784 1.794 -0.764 1.00 89.56 103 LEU A C 1
ATOM 755 O O . LEU A 1 103 ? 12.880 1.316 -0.083 1.00 89.56 103 LEU A O 1
ATOM 759 N N . ASN A 1 104 ? 14.916 2.242 -0.213 1.00 91.69 104 ASN A N 1
ATOM 760 C CA . ASN A 1 104 ? 15.165 2.167 1.231 1.00 91.69 104 ASN A CA 1
ATOM 761 C C . ASN A 1 104 ? 14.218 3.068 2.036 1.00 91.69 104 ASN A C 1
ATOM 763 O O . ASN A 1 104 ? 13.789 2.697 3.127 1.00 91.69 104 ASN A O 1
ATOM 767 N N . GLY A 1 105 ? 13.911 4.258 1.512 1.00 92.56 105 GLY A N 1
ATOM 768 C CA . GLY A 1 105 ? 12.986 5.195 2.149 1.00 92.56 105 GLY A CA 1
ATOM 769 C C . GLY A 1 105 ? 11.554 4.672 2.128 1.00 92.56 105 GLY A C 1
ATOM 770 O O . GLY A 1 105 ? 10.861 4.747 3.135 1.00 92.56 105 GLY A O 1
ATOM 771 N N . LEU A 1 106 ? 11.150 4.075 1.009 1.00 92.94 106 LEU A N 1
ATOM 772 C CA . LEU A 1 106 ? 9.858 3.433 0.832 1.00 92.94 106 LEU A CA 1
ATOM 773 C C . LEU A 1 106 ? 9.702 2.255 1.790 1.00 92.94 106 LEU A C 1
ATOM 775 O O . LEU A 1 106 ? 8.723 2.208 2.527 1.00 92.94 106 LEU A O 1
ATOM 779 N N . GLY A 1 107 ? 10.673 1.337 1.808 1.00 93.81 107 GLY A N 1
ATOM 780 C CA . GLY A 1 107 ? 10.642 0.169 2.685 1.00 93.81 107 GLY A CA 1
ATOM 781 C C . GLY A 1 107 ? 10.554 0.558 4.160 1.00 93.81 107 GLY A C 1
ATOM 782 O O . GLY A 1 107 ? 9.730 0.010 4.882 1.00 93.81 107 GLY A O 1
ATOM 783 N N . ARG A 1 108 ? 11.336 1.557 4.598 1.00 95.31 108 ARG A N 1
ATOM 784 C CA . ARG A 1 108 ? 11.255 2.093 5.969 1.00 95.31 108 ARG A CA 1
ATOM 785 C C . ARG A 1 108 ? 9.899 2.715 6.265 1.00 95.31 108 ARG A C 1
ATOM 787 O O . ARG A 1 108 ? 9.276 2.316 7.232 1.00 95.31 108 ARG A O 1
ATOM 794 N N . ALA A 1 109 ? 9.417 3.620 5.415 1.00 95.62 109 ALA A N 1
ATOM 795 C CA . ALA A 1 109 ? 8.126 4.273 5.622 1.00 95.62 109 ALA A CA 1
ATOM 796 C C . ALA A 1 109 ? 6.974 3.262 5.713 1.00 95.62 109 ALA A C 1
ATOM 798 O O . ALA A 1 109 ? 6.073 3.424 6.531 1.00 95.62 109 ALA A O 1
ATOM 799 N N . LEU A 1 110 ? 7.019 2.210 4.890 1.00 95.56 110 LEU A N 1
ATOM 800 C CA . LEU A 1 110 ? 6.039 1.135 4.918 1.00 95.56 110 LEU A CA 1
ATOM 801 C C . LEU A 1 110 ? 6.140 0.313 6.210 1.00 95.56 110 LEU A C 1
ATOM 803 O O . LEU A 1 110 ? 5.119 0.073 6.844 1.00 95.56 110 LEU A O 1
ATOM 807 N N . LEU A 1 111 ? 7.348 -0.085 6.624 1.00 95.94 111 LEU A N 1
ATOM 808 C CA . LEU A 1 111 ? 7.553 -0.863 7.850 1.00 95.94 111 LEU A CA 1
ATOM 809 C C . LEU A 1 111 ? 7.203 -0.065 9.115 1.00 95.94 111 LEU A C 1
ATOM 811 O O . LEU A 1 111 ? 6.476 -0.571 9.969 1.00 95.94 111 LEU A O 1
ATOM 815 N N . ASP A 1 112 ? 7.633 1.192 9.199 1.00 96.00 112 ASP A N 1
ATOM 816 C CA . ASP A 1 112 ? 7.305 2.096 10.306 1.00 96.00 112 ASP A CA 1
ATOM 817 C C . ASP A 1 112 ? 5.779 2.265 10.424 1.00 96.00 112 ASP A C 1
ATOM 819 O O . ASP A 1 112 ? 5.214 2.212 11.518 1.00 96.00 112 ASP A O 1
ATOM 823 N N . TRP A 1 113 ? 5.083 2.406 9.287 1.00 96.00 113 TRP A N 1
ATOM 824 C CA . TRP A 1 113 ? 3.621 2.460 9.259 1.00 96.00 113 TRP A CA 1
ATOM 825 C C . TRP A 1 113 ? 2.984 1.125 9.679 1.00 96.00 113 TRP A C 1
ATOM 827 O O . TRP A 1 113 ? 2.033 1.130 10.459 1.00 96.00 113 TRP A O 1
ATOM 837 N N . THR A 1 114 ? 3.516 -0.024 9.237 1.00 95.44 114 THR A N 1
ATOM 838 C CA . THR A 1 114 ? 2.994 -1.343 9.647 1.00 95.44 114 THR A CA 1
ATOM 839 C C . THR A 1 114 ? 3.108 -1.575 11.150 1.00 95.44 114 THR A C 1
ATOM 841 O O . THR A 1 114 ? 2.143 -2.032 11.767 1.00 95.44 114 THR A O 1
ATOM 844 N N . GLU A 1 115 ? 4.244 -1.209 11.750 1.00 94.50 115 GLU A N 1
ATOM 845 C CA . GLU A 1 115 ? 4.475 -1.325 13.190 1.00 94.50 115 GLU A CA 1
ATOM 846 C C . GLU A 1 115 ? 3.514 -0.417 13.962 1.00 94.50 115 GLU A C 1
ATOM 848 O O . GLU A 1 115 ? 2.830 -0.875 14.878 1.00 94.50 115 GLU A O 1
ATOM 853 N N . ALA A 1 116 ? 3.371 0.842 13.530 1.00 94.12 116 ALA A N 1
ATOM 854 C CA . ALA A 1 116 ? 2.454 1.797 14.146 1.00 94.12 116 ALA A CA 1
ATOM 855 C C . ALA A 1 116 ? 0.983 1.344 14.097 1.00 94.12 116 ALA A C 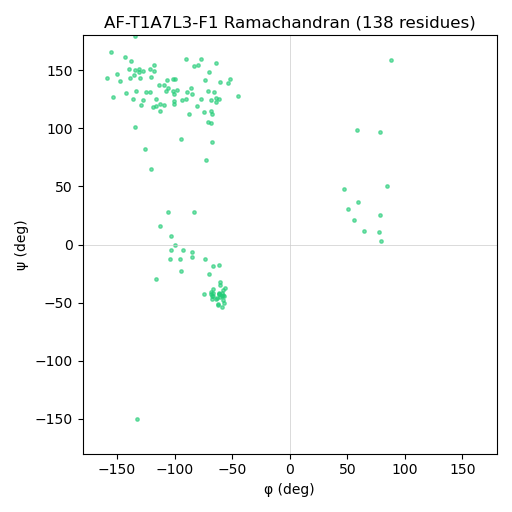1
ATOM 857 O O . ALA A 1 116 ? 0.215 1.647 15.011 1.00 94.12 116 ALA A O 1
ATOM 858 N N . LYS A 1 117 ? 0.579 0.609 13.053 1.00 94.38 117 LYS A N 1
ATOM 859 C CA . LYS A 1 117 ? -0.784 0.072 12.904 1.00 94.38 117 LYS A CA 1
ATOM 860 C C . LYS A 1 117 ? -1.007 -1.270 13.614 1.00 94.38 117 LYS A C 1
ATOM 862 O O . LYS A 1 117 ? -2.156 -1.697 13.743 1.00 94.38 117 LYS A O 1
ATOM 867 N N . GLY A 1 118 ? 0.051 -1.922 14.101 1.00 92.81 118 GLY A N 1
ATOM 868 C CA . GLY A 1 118 ? -0.023 -3.228 14.763 1.00 92.81 118 GLY A CA 1
ATOM 869 C C . GLY A 1 118 ? -0.153 -4.414 13.800 1.00 92.81 118 GLY A C 1
ATOM 870 O O . GLY A 1 118 ? -0.694 -5.456 14.179 1.00 92.81 118 GLY A O 1
ATOM 871 N N . ILE A 1 119 ? 0.325 -4.257 12.564 1.00 94.50 119 ILE A N 1
ATOM 872 C CA . ILE A 1 119 ? 0.433 -5.335 11.574 1.00 94.50 119 ILE A CA 1
ATOM 873 C C . ILE A 1 119 ? 1.654 -6.186 11.945 1.00 94.50 119 ILE A C 1
ATOM 875 O O . ILE A 1 119 ? 2.755 -5.660 12.084 1.00 94.50 119 ILE A O 1
ATOM 879 N N . HIS A 1 120 ? 1.480 -7.498 12.109 1.00 90.62 120 HIS A N 1
ATOM 880 C CA . HIS A 1 120 ? 2.523 -8.366 12.684 1.00 90.62 120 HIS A CA 1
ATOM 881 C C . HIS A 1 120 ? 3.266 -9.226 11.654 1.00 90.62 120 HIS A C 1
ATOM 883 O O . HIS A 1 120 ? 4.292 -9.825 11.975 1.00 90.62 120 HIS A O 1
ATOM 889 N N . LEU A 1 121 ? 2.755 -9.307 10.423 1.00 93.00 121 LEU A N 1
ATOM 890 C CA . LEU A 1 121 ? 3.363 -10.079 9.346 1.00 93.00 121 LEU A CA 1
ATOM 891 C C . LEU A 1 121 ? 3.226 -9.340 8.017 1.00 93.00 121 LEU A C 1
ATOM 893 O O . LEU A 1 121 ? 2.134 -8.919 7.639 1.00 93.00 121 LEU A O 1
ATOM 897 N N . VAL A 1 122 ? 4.344 -9.228 7.301 1.00 95.31 122 VAL A N 1
ATOM 898 C CA . VAL A 1 122 ? 4.413 -8.689 5.943 1.00 95.31 122 VAL A CA 1
ATOM 899 C C . VAL A 1 122 ? 4.871 -9.794 4.996 1.00 95.31 122 VAL A C 1
ATOM 901 O O . VAL A 1 122 ? 5.921 -10.399 5.201 1.00 95.31 122 VAL A O 1
ATOM 904 N N . VAL A 1 123 ? 4.087 -10.048 3.954 1.00 95.31 123 VAL A N 1
ATOM 905 C CA . VAL A 1 123 ? 4.359 -11.037 2.910 1.00 95.31 123 VAL A CA 1
ATOM 906 C C . VAL A 1 123 ? 4.605 -10.302 1.598 1.00 95.31 123 VAL A C 1
ATOM 908 O O . VAL A 1 123 ? 3.702 -9.668 1.059 1.00 95.31 123 VAL A O 1
ATOM 911 N N . ALA A 1 124 ? 5.821 -10.384 1.066 1.00 94.50 124 ALA A N 1
ATOM 912 C CA . ALA A 1 124 ? 6.140 -9.855 -0.258 1.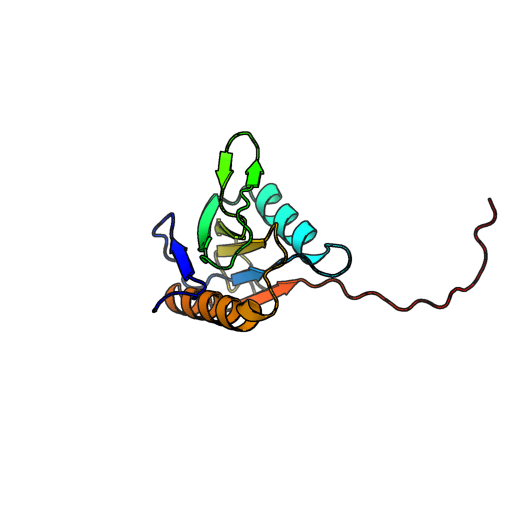00 94.50 124 ALA A CA 1
ATOM 913 C C . ALA A 1 124 ? 5.918 -10.941 -1.318 1.00 94.50 124 ALA A C 1
ATOM 915 O O . ALA A 1 124 ? 6.464 -12.040 -1.204 1.00 94.50 124 ALA A O 1
ATOM 916 N N . VAL A 1 125 ? 5.110 -10.640 -2.334 1.00 94.44 125 VAL A N 1
ATOM 917 C CA . VAL A 1 125 ? 4.826 -11.562 -3.439 1.00 94.44 125 VAL A CA 1
ATOM 918 C C . VAL A 1 125 ? 5.675 -11.175 -4.636 1.00 94.44 125 VAL A C 1
ATOM 920 O O . VAL A 1 125 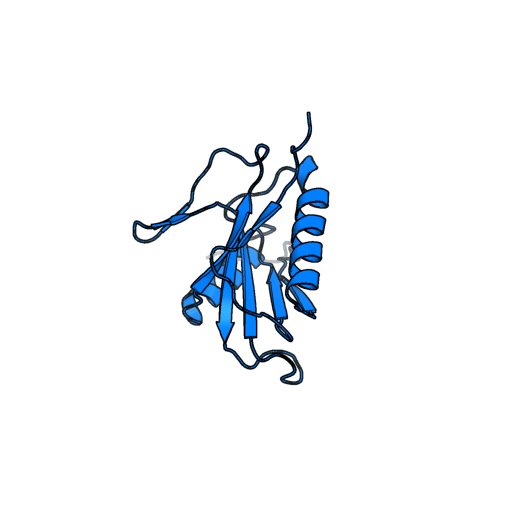? 5.561 -10.067 -5.154 1.00 94.44 125 VAL A O 1
ATOM 923 N N . GLU A 1 126 ? 6.499 -12.114 -5.091 1.00 92.00 126 GLU A N 1
ATOM 924 C CA . GLU A 1 126 ? 7.490 -11.881 -6.136 1.00 92.00 126 GLU A CA 1
ATOM 925 C C . GLU A 1 126 ? 7.412 -12.933 -7.239 1.00 92.00 126 GLU A C 1
ATOM 927 O O . GLU A 1 126 ? 7.196 -14.120 -6.989 1.00 92.00 126 GLU A O 1
ATOM 932 N N . GLY A 1 127 ? 7.631 -12.487 -8.475 1.00 89.75 127 GLY A N 1
ATOM 933 C CA . GLY A 1 127 ? 7.8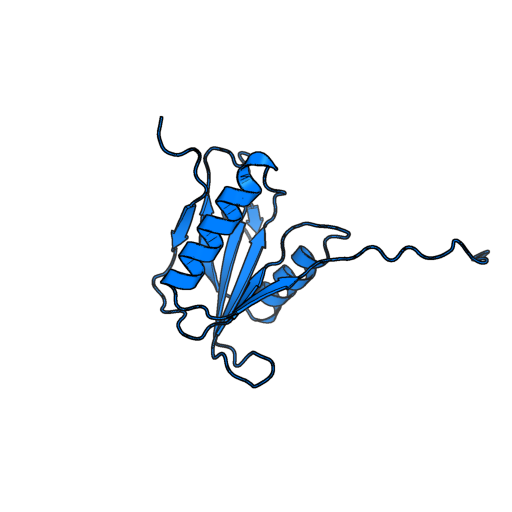73 -13.375 -9.603 1.00 89.75 127 GLY A CA 1
ATOM 934 C C . GLY A 1 127 ? 9.351 -13.736 -9.667 1.00 89.75 127 GLY A C 1
ATOM 935 O O . GLY A 1 127 ? 10.209 -12.855 -9.646 1.00 89.75 127 GLY A O 1
ATOM 936 N N . GLN A 1 128 ? 9.666 -15.025 -9.770 1.00 88.38 128 GLN A N 1
ATOM 937 C CA . GLN A 1 128 ? 11.019 -15.479 -10.078 1.00 88.38 128 GLN A CA 1
ATOM 938 C C . GLN A 1 128 ? 11.033 -16.051 -11.496 1.00 88.38 128 GLN A C 1
ATOM 940 O O . GLN A 1 128 ? 10.284 -16.995 -11.766 1.00 88.38 128 GLN A O 1
ATOM 945 N N . PRO A 1 129 ? 11.837 -15.493 -12.419 1.00 83.25 129 PRO A N 1
ATOM 946 C CA . PRO A 1 129 ? 12.029 -16.121 -13.713 1.00 83.25 129 PRO A CA 1
ATOM 947 C C . PRO A 1 129 ? 12.707 -17.475 -13.492 1.00 83.25 129 PRO A C 1
ATOM 949 O O . PRO A 1 129 ? 13.775 -17.554 -12.890 1.00 83.25 129 PRO A O 1
ATOM 952 N N . LEU A 1 130 ? 12.077 -18.547 -13.964 1.00 84.31 130 LEU A N 1
ATOM 953 C CA . LEU A 1 130 ? 12.729 -19.847 -14.040 1.00 84.31 130 LEU A CA 1
ATOM 954 C C . LEU A 1 130 ? 13.597 -19.846 -15.298 1.00 84.31 130 LEU A C 1
ATOM 956 O O . LEU A 1 130 ? 13.081 -19.686 -16.404 1.00 84.31 130 LEU A O 1
ATOM 960 N N . GLU A 1 131 ? 14.907 -20.023 -15.144 1.00 69.50 131 GLU A N 1
ATOM 961 C CA . GLU A 1 131 ? 15.749 -20.402 -16.276 1.00 69.50 131 GLU A CA 1
ATOM 962 C C . GLU A 1 131 ? 15.371 -21.832 -16.678 1.00 69.50 131 GLU A C 1
ATOM 964 O O . GLU A 1 131 ? 15.677 -22.798 -15.980 1.00 69.50 131 GLU A O 1
ATOM 969 N N . GLY A 1 132 ? 14.637 -21.962 -17.780 1.00 64.19 132 GLY A N 1
ATOM 970 C CA . GLY A 1 132 ? 14.392 -23.240 -18.436 1.00 64.19 132 GLY A CA 1
ATOM 971 C C . GLY A 1 132 ? 15.360 -23.421 -19.598 1.00 64.19 132 GLY A C 1
ATOM 972 O O . GLY A 1 132 ? 15.515 -22.513 -20.417 1.00 64.19 132 GLY A O 1
ATOM 973 N N . GLU A 1 133 ? 15.984 -24.599 -19.686 1.00 56.03 133 GLU A N 1
ATOM 974 C CA . GLU A 1 133 ? 16.637 -25.068 -20.907 1.00 56.03 133 GLU A CA 1
ATOM 975 C C . GLU A 1 133 ? 15.723 -24.816 -22.113 1.00 56.03 133 GLU A C 1
ATOM 977 O O . GLU A 1 133 ? 14.560 -25.226 -22.141 1.00 56.03 133 GLU A O 1
ATOM 982 N N . VAL A 1 134 ? 16.263 -24.155 -23.136 1.00 55.31 134 VAL A N 1
ATOM 983 C CA . VAL A 1 134 ? 15.649 -24.105 -24.463 1.00 55.31 134 VAL A CA 1
ATOM 984 C C . VAL A 1 134 ? 15.726 -25.523 -25.036 1.00 55.31 134 VAL A C 1
ATOM 986 O O . VAL A 1 134 ? 16.708 -25.894 -25.674 1.00 55.31 134 VAL A O 1
ATOM 989 N N . GLY A 1 135 ? 14.720 -26.345 -24.744 1.00 52.16 135 GLY A N 1
ATOM 990 C CA . GLY A 1 135 ? 14.725 -27.773 -25.038 1.00 52.16 135 GLY A CA 1
ATOM 991 C C . GLY A 1 135 ? 13.418 -28.257 -25.654 1.00 52.16 135 GLY A C 1
ATOM 992 O O . GLY A 1 135 ? 12.467 -28.543 -24.941 1.00 52.16 135 GLY A O 1
ATOM 993 N N . ALA A 1 136 ? 13.464 -28.430 -26.976 1.00 49.66 136 ALA A N 1
ATOM 994 C CA . ALA A 1 136 ? 12.589 -29.247 -27.822 1.00 49.66 136 ALA A CA 1
ATOM 995 C C . ALA A 1 136 ? 11.190 -28.708 -28.195 1.00 49.66 136 ALA A C 1
ATOM 997 O O . ALA A 1 136 ? 10.191 -28.922 -27.522 1.00 49.66 136 ALA A O 1
ATOM 998 N N . ASP A 1 137 ? 11.178 -28.124 -29.397 1.00 52.59 137 ASP A N 1
ATOM 999 C CA . ASP A 1 137 ? 10.198 -28.333 -30.472 1.00 52.59 137 ASP A CA 1
ATOM 1000 C C . ASP A 1 137 ? 8.716 -28.038 -30.178 1.00 52.59 137 ASP A C 1
ATOM 1002 O O . ASP A 1 137 ? 7.954 -28.879 -29.711 1.00 52.59 137 ASP A O 1
ATOM 1006 N N . ALA A 1 138 ? 8.285 -26.850 -30.602 1.00 54.22 138 ALA A N 1
ATOM 1007 C CA . ALA A 1 138 ? 6.891 -26.581 -30.930 1.00 54.22 138 ALA A CA 1
ATOM 1008 C C . ALA A 1 138 ? 6.789 -26.135 -32.397 1.00 54.22 138 ALA A C 1
ATOM 1010 O O . ALA A 1 138 ? 6.448 -24.993 -32.699 1.00 54.22 138 ALA A O 1
ATOM 1011 N N . ARG A 1 139 ? 7.126 -27.034 -33.330 1.00 51.59 139 ARG A N 1
ATOM 1012 C CA . ARG A 1 139 ? 6.581 -26.992 -34.691 1.00 51.59 139 ARG A CA 1
ATOM 1013 C C . ARG A 1 139 ? 5.102 -27.386 -34.640 1.00 51.59 139 ARG A C 1
ATOM 1015 O O . ARG A 1 139 ? 4.778 -28.565 -34.503 1.00 51.59 139 ARG A O 1
ATOM 1022 N N . ILE A 1 140 ? 4.227 -26.394 -34.777 1.00 48.50 140 ILE A N 1
ATOM 1023 C CA . ILE A 1 140 ? 2.916 -26.549 -35.422 1.00 48.50 140 ILE A CA 1
ATOM 1024 C C . ILE A 1 140 ? 2.983 -25.752 -36.719 1.00 48.50 140 ILE A C 1
ATOM 1026 O O . ILE A 1 140 ? 3.437 -24.587 -36.651 1.00 48.50 140 ILE A O 1
#

Organism: NCBI:txid410659

Sequence (140 aa):
MPTKGVTVVDTRDEPLTGAMMVVGFPTHGLVGSVAASYLVHALDMEPIAYMTSEAFPPTVVMEEGIVSAPVRLYASKLVCGVDRSCDQLVVAIADIQPPIDLLNGLGRALLDWTEAKGIHLVVAVEGQPLEGEVGADARI

Foldseek 3Di:
DPFQFKAKAFPDDDQQAQEEEEEQEQDPPSQSQVVLVCCCVVQVWAWTIFIDGPQDDPDWDADPNDTHDQKTKTKDQDQDDPVSRGRMYIYIHGNDDHDPVHPVRVVVNVVVVCVVSNHDYYHYDDDDDDPDPPDDDDDD

Radius of gyration: 16.98 Å; Cα contacts (8 Å, |Δi|>4): 263; chains: 1; bounding box: 31×50×50 Å

Nearest PDB structures (foldseek):
  3wz2-assembly1_A  TM=9.170E-01  e=2.352E-08  Pyrococcus furiosus DSM 3638
  5y9n-assembly1_A  TM=8.531E-01  e=1.392E-08  Pyrococcus furiosus DSM 3638
  3wz2-assembly1_E  TM=8.904E-01  e=2.841E-07  Pyrococcus furiosus DSM 3638
  3vr0-assembly1_B  TM=7.868E-01  e=2.186E-07  Pyrococcus furiosus DSM 3638
  8tm6-assembly1_g  TM=7.937E-01  e=3.215E-06  Homo sapiens